Protein AF-0000000085957814 (afdb_homodimer)

Nearest PDB structures (foldseek):
  2zqm-assembly1_A  TM=3.072E-01  e=6.461E+00  Thermococcus sp. JCM 11816
  2zqm-assembly1_A  TM=3.101E-01  e=6.461E+00  Thermococcus sp. JCM 11816

Solvent-accessible surface area (backbone atoms only — not comparable to full-atom values): 9048 Å² total; per-residue (Å²): 122,69,66,57,55,48,51,54,43,47,50,49,49,49,48,49,50,51,52,51,49,48,33,52,51,54,37,60,37,66,36,70,72,76,96,46,60,40,33,44,43,53,50,53,49,46,52,35,52,75,70,69,48,58,72,74,64,62,72,67,59,55,56,52,61,50,52,52,50,42,39,54,51,52,50,53,53,56,70,73,102,120,69,66,57,55,48,52,53,43,48,50,50,49,49,49,48,50,50,53,52,49,50,34,51,50,54,38,59,37,64,36,71,71,77,96,45,60,39,33,45,45,55,51,54,50,46,52,36,51,74,71,69,47,58,71,74,64,61,72,68,58,56,56,52,61,49,51,53,50,41,38,55,51,53,50,53,53,57,71,74,102

Sequence (162 aa):
MELFLLDVGSAYVRKLHYVGRKIRNIANIRIWFGSKSLKVQELINAVAQNMGIEPSAMCEIDLESLVSGAIKASFNYVELNMELFLLDVGSAYVRKLHYVGRKIRNIANIRIWFGSKSLKVQELINAVAQNMGIEPSAMCEIDLESLVSGAIKASFNYVELN

Organism: Parascaris univalens (NCBI:txid6257)

Secondary structure (DSSP, 8-state):
-HHHHHHHHHHHHHHHHHHHHHHHHHHHPEEE-SS-EEEHHHHHHHHHHHTT--HHHHTT--HHHHHHHHHHHHHHHHHH-/-HHHHHHHHHHHHHHHHHHHHHHHHHHHPEEE-SS-EEEHHHHHHHHHHHTT--HHHHTT--HHHHHHHHHHHHHHHHHH-

Radius of gyration: 20.56 Å; Cα contacts (8 Å, |Δi|>4): 124; chains: 2; bounding box: 31×67×66 Å

Structure (mmCIF, N/CA/C/O backbone):
data_AF-0000000085957814-model_v1
#
loop_
_entity.id
_entity.type
_entity.pdbx_description
1 polymer 'Uncharacterized protein'
#
loop_
_atom_site.group_PDB
_atom_site.id
_atom_site.type_symbol
_atom_site.label_atom_id
_atom_site.label_alt_id
_atom_site.label_comp_id
_atom_site.label_asym_id
_atom_site.label_entity_id
_atom_site.label_seq_id
_atom_site.pdbx_PDB_ins_code
_atom_site.Cartn_x
_atom_site.Cartn_y
_atom_site.Cartn_z
_atom_site.occupancy
_atom_site.B_iso_or_equiv
_atom_site.auth_seq_id
_atom_site.auth_comp_id
_atom_site.auth_asym_id
_atom_site.auth_atom_id
_atom_site.pdbx_PDB_model_num
ATOM 1 N N . MET A 1 1 ? -2.312 33.562 33.875 1 48 1 MET A N 1
ATOM 2 C CA . MET A 1 1 ? -2.938 32.312 33.469 1 48 1 MET A CA 1
ATOM 3 C C . MET A 1 1 ? -2.785 32.094 31.969 1 48 1 MET A C 1
ATOM 5 O O . MET A 1 1 ? -2.977 31 31.453 1 48 1 MET A O 1
ATOM 9 N N . GLU A 1 2 ? -2.631 33.188 31.219 1 56.12 2 GLU A N 1
ATOM 10 C CA . GLU A 1 2 ? -2.621 33.219 29.766 1 56.12 2 GLU A CA 1
ATOM 11 C C . GLU A 1 2 ? -1.383 32.531 29.203 1 56.12 2 GLU A C 1
ATOM 13 O O . GLU A 1 2 ? -1.442 31.891 28.141 1 56.12 2 GLU A O 1
ATOM 18 N N . LEU A 1 3 ? -0.342 32.5 29.906 1 54.06 3 LEU A N 1
ATOM 19 C CA . LEU A 1 3 ? 0.923 32.125 29.281 1 54.06 3 LEU A CA 1
ATOM 20 C C . LEU A 1 3 ? 1.092 30.609 29.312 1 54.06 3 LEU A C 1
ATOM 22 O O . LEU A 1 3 ? 1.892 30.062 28.547 1 54.06 3 LEU A O 1
ATOM 26 N N . PHE A 1 4 ? 0.376 30 30.203 1 56.31 4 PHE A N 1
ATOM 27 C CA . PHE A 1 4 ? 0.477 28.547 30.219 1 56.31 4 PHE A CA 1
ATOM 28 C C . PHE A 1 4 ? -0.277 27.922 29.047 1 56.31 4 PHE A C 1
ATOM 30 O O . PHE A 1 4 ? 0.131 26.891 28.516 1 56.31 4 PHE A O 1
ATOM 37 N N . LEU A 1 5 ? -1.381 28.625 28.641 1 57.75 5 LEU A N 1
ATOM 38 C CA . LEU A 1 5 ? -2.176 28.141 27.531 1 57.75 5 LEU A CA 1
ATOM 39 C C . LEU A 1 5 ? -1.377 28.188 26.219 1 57.75 5 LEU A C 1
ATOM 41 O O . LEU A 1 5 ? -1.509 27.312 25.375 1 57.75 5 LEU A O 1
ATOM 45 N N . LEU A 1 6 ? -0.348 29.188 26.219 1 56.97 6 LEU A N 1
ATOM 46 C CA . LEU A 1 6 ? 0.443 29.312 25 1 56.97 6 LEU A CA 1
ATOM 47 C C . LEU A 1 6 ? 1.506 28.219 24.922 1 56.97 6 LEU A C 1
ATOM 49 O O . LEU A 1 6 ? 1.738 27.656 23.859 1 56.97 6 LEU A O 1
ATOM 53 N N . ASP A 1 7 ? 2.09 27.922 26.109 1 62.56 7 ASP A N 1
ATOM 54 C CA . ASP A 1 7 ? 3.15 26.922 26.109 1 62.56 7 ASP A CA 1
ATOM 55 C C . ASP A 1 7 ? 2.596 25.531 25.828 1 62.56 7 ASP A C 1
ATOM 57 O O . ASP A 1 7 ? 3.186 24.781 25.047 1 62.56 7 ASP A O 1
ATOM 61 N N . VAL A 1 8 ? 1.352 25.328 26.594 1 65.75 8 VAL A N 1
ATOM 62 C CA . VAL A 1 8 ? 0.698 24.047 26.328 1 65.75 8 VAL A CA 1
ATOM 63 C C . VAL A 1 8 ? 0.186 24.016 24.891 1 65.75 8 VAL A C 1
ATOM 65 O O . VAL A 1 8 ? 0.305 22.984 24.203 1 65.75 8 VAL A O 1
ATOM 68 N N . GLY A 1 9 ? -0.238 25.219 24.5 1 69.31 9 GLY A N 1
ATOM 69 C CA . GLY A 1 9 ? -0.657 25.359 23.109 1 69.31 9 GLY A CA 1
ATOM 70 C C . GLY A 1 9 ? 0.478 25.172 22.125 1 69.31 9 GLY A C 1
ATOM 71 O O . GLY A 1 9 ? 0.322 24.469 21.109 1 69.31 9 GLY A O 1
ATOM 72 N N . SER A 1 10 ? 1.671 25.781 22.531 1 77.12 10 SER A N 1
ATOM 73 C CA . SER A 1 10 ? 2.82 25.719 21.641 1 77.12 10 SER A CA 1
ATOM 74 C C . SER A 1 10 ? 3.367 24.297 21.547 1 77.12 10 SER A C 1
ATOM 76 O O . SER A 1 10 ? 3.748 23.844 20.469 1 77.12 10 SER A O 1
ATOM 78 N N . ALA A 1 11 ? 3.314 23.562 22.766 1 70.31 11 ALA A N 1
ATOM 79 C CA . ALA A 1 11 ? 3.775 22.188 22.781 1 70.31 11 ALA A CA 1
ATOM 80 C C . ALA A 1 11 ? 2.848 21.281 21.969 1 70.31 11 ALA A C 1
ATOM 82 O O . ALA A 1 11 ? 3.307 20.391 21.266 1 70.31 11 ALA A O 1
ATOM 83 N N . TYR A 1 12 ? 1.574 21.609 22.219 1 72.25 12 TYR A N 1
ATOM 84 C CA . TYR A 1 12 ? 0.583 20.844 21.453 1 72.25 12 TYR A CA 1
ATOM 85 C C . TYR A 1 12 ? 0.722 21.109 19.969 1 72.25 12 TYR A C 1
ATOM 87 O O . TYR A 1 12 ? 0.688 20.172 19.156 1 72.25 12 TYR A O 1
ATOM 95 N N . VAL A 1 13 ? 0.916 22.422 19.562 1 74.31 13 VAL A N 1
ATOM 96 C CA . VAL A 1 13 ? 1.062 22.797 18.156 1 74.31 13 VAL A CA 1
ATOM 97 C C . VAL A 1 13 ? 2.334 22.172 17.594 1 74.31 13 VAL A C 1
ATOM 99 O O . VAL A 1 13 ? 2.326 21.641 16.469 1 74.31 13 VAL A O 1
ATOM 102 N N . ARG A 1 14 ? 3.314 22.203 18.406 1 75 14 ARG A N 1
ATOM 103 C CA . ARG A 1 14 ? 4.57 21.609 17.969 1 75 14 ARG A CA 1
ATOM 104 C C . ARG A 1 14 ? 4.41 20.109 17.75 1 75 14 ARG A C 1
ATOM 106 O O . ARG A 1 14 ? 4.922 19.562 16.766 1 75 14 ARG A O 1
ATOM 113 N N . LYS A 1 15 ? 3.697 19.547 18.656 1 76.12 15 LYS A N 1
ATOM 114 C CA . LYS A 1 15 ? 3.459 18.109 18.547 1 76.12 15 LYS A CA 1
ATOM 115 C C . LYS A 1 15 ? 2.646 17.781 17.297 1 76.12 15 LYS A C 1
ATOM 117 O O . LYS A 1 15 ? 2.959 16.844 16.578 1 76.12 15 LYS A O 1
ATOM 122 N N . LEU A 1 16 ? 1.729 18.609 17.062 1 73.81 16 LEU A N 1
ATOM 123 C CA . LEU A 1 16 ? 0.89 18.438 15.883 1 73.81 16 LEU A CA 1
ATOM 124 C C . LEU A 1 16 ? 1.706 18.594 14.602 1 73.81 16 LEU A C 1
ATOM 126 O O . LEU A 1 16 ? 1.546 17.812 13.656 1 73.81 16 LEU A O 1
ATOM 130 N N . HIS A 1 17 ? 2.504 19.484 14.586 1 76.12 17 HIS A N 1
ATOM 131 C CA . HIS A 1 17 ? 3.369 19.703 13.43 1 76.12 17 HIS A CA 1
ATOM 132 C C . HIS A 1 17 ? 4.312 18.531 13.211 1 76.12 17 HIS A C 1
ATOM 134 O O . HIS A 1 17 ? 4.551 18.125 12.078 1 76.12 17 HIS A O 1
ATOM 140 N N . TYR A 1 18 ? 4.82 17.984 14.242 1 75.12 18 TYR A N 1
ATOM 141 C CA . TYR A 1 18 ? 5.73 16.844 14.164 1 75.12 18 TYR A CA 1
ATOM 142 C C . TYR A 1 18 ? 5.027 15.617 13.594 1 75.12 18 TYR A C 1
ATOM 144 O O . TYR A 1 18 ? 5.559 14.945 12.711 1 75.12 18 TYR A O 1
ATOM 152 N N . VAL A 1 19 ? 3.902 15.422 14.125 1 70.06 19 VAL A N 1
ATOM 153 C CA . VAL A 1 19 ? 3.1 14.32 13.617 1 70.06 19 VAL A CA 1
ATOM 154 C C . VAL A 1 19 ? 2.826 14.523 12.125 1 70.06 19 VAL A C 1
ATOM 156 O O . VAL A 1 19 ? 3.016 13.609 11.32 1 70.06 19 VAL A O 1
ATOM 159 N N . GLY A 1 20 ? 2.381 15.75 11.75 1 75.31 20 GLY A N 1
ATOM 160 C CA . GLY A 1 20 ? 2.115 16.062 10.359 1 75.31 20 GLY A CA 1
ATOM 161 C C . GLY A 1 20 ? 3.312 15.844 9.461 1 75.31 20 GLY A C 1
ATOM 162 O O . GLY A 1 20 ? 3.178 15.305 8.359 1 75.31 20 GLY A O 1
ATOM 163 N N . ARG A 1 21 ? 4.398 16.188 9.891 1 76.25 21 ARG A N 1
ATOM 164 C CA . ARG A 1 21 ? 5.625 16.062 9.109 1 76.25 21 ARG A CA 1
ATOM 165 C C . ARG A 1 21 ? 5.992 14.602 8.906 1 76.25 21 ARG A C 1
ATOM 167 O O . ARG A 1 21 ? 6.379 14.195 7.805 1 76.25 21 ARG A O 1
ATOM 174 N N . LYS A 1 22 ? 5.867 13.82 9.945 1 79.06 22 LYS A N 1
ATOM 175 C CA . LYS A 1 22 ? 6.195 12.398 9.852 1 79.06 22 LYS A CA 1
ATOM 176 C C . LYS A 1 22 ? 5.277 11.68 8.867 1 79.06 22 LYS A C 1
ATOM 178 O O . LYS A 1 22 ? 5.734 10.867 8.062 1 79.06 22 LYS A O 1
ATOM 183 N N . ILE A 1 23 ? 4.035 12.07 8.898 1 81.56 23 ILE A N 1
ATOM 184 C CA . ILE A 1 23 ? 3.051 11.5 7.988 1 81.56 23 ILE A CA 1
ATOM 185 C C . ILE A 1 23 ? 3.406 11.867 6.551 1 81.56 23 ILE A C 1
ATOM 187 O O . ILE A 1 23 ? 3.402 11 5.668 1 81.56 23 ILE A O 1
ATOM 191 N N . ARG A 1 24 ? 3.684 13.094 6.355 1 84.69 24 ARG A N 1
ATOM 192 C CA . ARG A 1 24 ? 4.055 13.539 5.016 1 84.69 24 ARG A CA 1
ATOM 193 C C . ARG A 1 24 ? 5.332 12.844 4.543 1 84.69 24 ARG A C 1
ATOM 195 O O . ARG A 1 24 ? 5.457 12.508 3.363 1 84.69 24 ARG A O 1
ATOM 202 N N . ASN A 1 25 ? 6.203 12.695 5.492 1 89.75 25 ASN A N 1
ATOM 203 C CA . ASN A 1 25 ? 7.449 12.023 5.148 1 89.75 25 ASN A CA 1
ATOM 204 C C . ASN A 1 25 ? 7.207 10.594 4.68 1 89.75 25 ASN A C 1
ATOM 206 O O . ASN A 1 25 ? 7.762 10.164 3.666 1 89.75 25 ASN A O 1
ATOM 210 N N . ILE A 1 26 ? 6.348 9.875 5.383 1 94.12 26 ILE A N 1
ATOM 211 C CA . ILE A 1 26 ? 6.051 8.5 5.008 1 94.12 26 ILE A CA 1
ATOM 212 C C . ILE A 1 26 ? 5.309 8.477 3.674 1 94.12 26 ILE A C 1
ATOM 214 O O . ILE A 1 26 ? 5.609 7.66 2.801 1 94.12 26 ILE A O 1
ATOM 218 N N . ALA A 1 27 ? 4.355 9.383 3.504 1 94.25 27 ALA A N 1
ATOM 219 C CA . ALA A 1 27 ? 3.553 9.469 2.285 1 94.25 27 ALA A CA 1
ATOM 220 C C . ALA A 1 27 ? 4.438 9.68 1.06 1 94.25 27 ALA A C 1
ATOM 222 O O . ALA A 1 27 ? 4.141 9.164 -0.022 1 94.25 27 ALA A O 1
ATOM 223 N N . ASN A 1 28 ? 5.602 10.289 1.281 1 95.25 28 ASN A N 1
ATOM 224 C CA . ASN A 1 28 ? 6.438 10.719 0.164 1 95.25 28 ASN A CA 1
ATOM 225 C C . ASN A 1 28 ? 7.59 9.742 -0.073 1 95.25 28 ASN A C 1
ATOM 227 O O . ASN A 1 28 ? 8.352 9.898 -1.031 1 95.25 28 ASN A O 1
ATOM 231 N N . ILE A 1 29 ? 7.727 8.828 0.779 1 96.19 29 ILE A N 1
ATOM 232 C CA . ILE A 1 29 ? 8.734 7.797 0.559 1 96.19 29 ILE A CA 1
ATOM 233 C C . ILE A 1 29 ? 8.453 7.074 -0.758 1 96.19 29 ILE A C 1
ATOM 235 O O . ILE A 1 29 ? 7.309 6.738 -1.056 1 96.19 29 ILE A O 1
ATOM 239 N N . ARG A 1 30 ? 9.562 6.875 -1.563 1 95.81 30 ARG A N 1
ATOM 240 C CA . ARG A 1 30 ? 9.422 6.223 -2.861 1 95.81 30 ARG A CA 1
ATOM 241 C C . ARG A 1 30 ? 9.719 4.73 -2.764 1 95.81 30 ARG A C 1
ATOM 243 O O . ARG A 1 30 ? 10.648 4.32 -2.068 1 95.81 30 ARG A O 1
ATOM 250 N N . ILE A 1 31 ? 8.875 4.016 -3.365 1 96.88 31 ILE A N 1
ATOM 251 C CA . ILE A 1 31 ? 9.07 2.59 -3.605 1 96.88 31 ILE A CA 1
ATOM 252 C C . ILE A 1 31 ? 9.68 2.379 -4.988 1 96.88 31 ILE A C 1
ATOM 254 O O . ILE A 1 31 ? 9.125 2.83 -5.996 1 96.88 31 ILE A O 1
ATOM 258 N N . TRP A 1 32 ? 10.844 1.667 -4.957 1 94.62 32 TRP A N 1
ATOM 259 C CA . TRP A 1 32 ? 11.555 1.477 -6.219 1 94.62 32 TRP A CA 1
ATOM 260 C C . TRP A 1 32 ? 11.25 0.101 -6.809 1 94.62 32 TRP A C 1
ATOM 262 O O . TRP A 1 32 ? 11.461 -0.92 -6.148 1 94.62 32 TRP A O 1
ATOM 272 N N . PHE A 1 33 ? 10.633 0.151 -8.062 1 92.69 33 PHE A N 1
ATOM 273 C CA . PHE A 1 33 ? 10.344 -1.055 -8.836 1 92.69 33 PHE A CA 1
ATOM 274 C C . PHE A 1 33 ? 11.281 -1.178 -10.023 1 92.69 33 PHE A C 1
ATOM 276 O O . PHE A 1 33 ? 10.836 -1.413 -11.148 1 92.69 33 PHE A O 1
ATOM 283 N N . GLY A 1 34 ? 12.555 -0.969 -9.758 1 89.38 34 GLY A N 1
ATOM 284 C CA . GLY A 1 34 ? 13.523 -0.901 -10.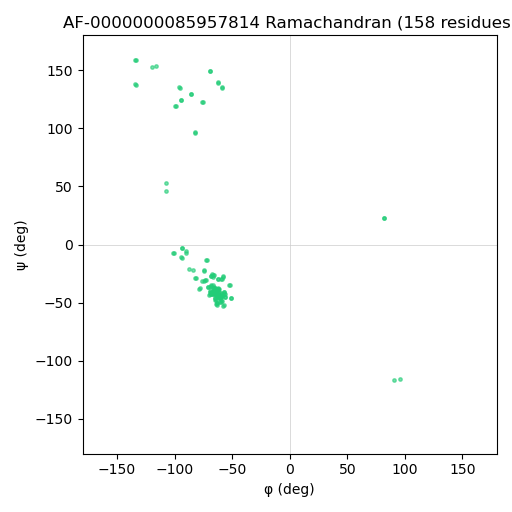844 1 89.38 34 GLY A CA 1
ATOM 285 C C . GLY A 1 34 ? 13.812 0.517 -11.297 1 89.38 34 GLY A C 1
ATOM 286 O O . GLY A 1 34 ? 14.258 1.35 -10.508 1 89.38 34 GLY A O 1
ATOM 287 N N . SER A 1 35 ? 13.453 0.848 -12.594 1 90.62 35 SER A N 1
ATOM 288 C CA . SER A 1 35 ? 13.781 2.166 -13.133 1 90.62 35 SER A CA 1
ATOM 289 C C . SER A 1 35 ? 12.648 3.16 -12.867 1 90.62 35 SER A C 1
ATOM 291 O O . SER A 1 35 ? 12.781 4.348 -13.18 1 90.62 35 SER A O 1
ATOM 293 N N . LYS A 1 36 ? 11.594 2.637 -12.336 1 94.62 36 LYS A N 1
ATOM 294 C CA . LYS A 1 36 ? 10.445 3.475 -12.008 1 94.62 36 LYS A CA 1
ATOM 295 C C . LYS A 1 36 ? 10.133 3.426 -10.516 1 94.62 36 LYS A C 1
ATOM 297 O O . LYS A 1 36 ? 10.547 2.492 -9.82 1 94.62 36 LYS A O 1
ATOM 302 N N . SER A 1 37 ? 9.523 4.543 -10.078 1 95.19 37 SER A N 1
ATOM 303 C CA . SER A 1 37 ? 9.18 4.586 -8.664 1 95.19 37 SER A CA 1
ATOM 304 C C . SER A 1 37 ? 7.75 5.074 -8.461 1 95.19 37 SER A C 1
ATOM 306 O O . SER A 1 37 ? 7.152 5.664 -9.359 1 95.19 37 SER A O 1
ATOM 308 N N . LEU A 1 38 ? 7.164 4.781 -7.352 1 96.62 38 LEU A N 1
ATOM 309 C CA . LEU A 1 38 ? 5.859 5.227 -6.879 1 96.62 38 LEU A CA 1
ATOM 310 C C . LEU A 1 38 ? 5.934 5.68 -5.426 1 96.62 38 LEU A C 1
ATOM 312 O O . LEU A 1 38 ? 6.586 5.035 -4.602 1 96.62 38 LEU A O 1
ATOM 316 N N . LYS A 1 39 ? 5.301 6.75 -5.09 1 97 39 LYS A N 1
ATOM 317 C CA . LYS A 1 39 ? 5.215 7.137 -3.686 1 97 39 LYS A CA 1
ATOM 318 C C . LYS A 1 39 ? 4.328 6.172 -2.904 1 97 39 LYS A C 1
ATOM 320 O O . LYS A 1 39 ? 3.359 5.633 -3.445 1 97 39 LYS A O 1
ATOM 325 N N . VAL A 1 40 ? 4.613 5.98 -1.601 1 97.06 40 VAL A N 1
ATOM 326 C CA . VAL A 1 40 ? 3.783 5.188 -0.7 1 97.06 40 VAL A CA 1
ATOM 327 C C . VAL A 1 40 ? 2.33 5.652 -0.79 1 97.06 40 VAL A C 1
ATOM 329 O O . VAL A 1 40 ? 1.419 4.836 -0.938 1 97.06 40 VAL A O 1
ATOM 332 N N . GLN A 1 41 ? 2.125 6.965 -0.751 1 95.12 41 GLN A N 1
ATOM 333 C CA . GLN A 1 41 ? 0.775 7.516 -0.826 1 95.12 41 GLN A CA 1
ATOM 334 C C . GLN A 1 41 ? 0.085 7.105 -2.123 1 95.12 41 GLN A C 1
ATOM 336 O O . GLN A 1 41 ? -1.102 6.773 -2.123 1 95.12 41 GLN A O 1
ATOM 341 N N . GLU A 1 42 ? 0.771 7.191 -3.238 1 95.31 42 GLU A N 1
ATOM 342 C CA . GLU A 1 42 ? 0.2 6.82 -4.527 1 95.31 42 GLU A CA 1
ATOM 343 C C . GLU A 1 42 ? -0.181 5.344 -4.559 1 95.31 42 GLU A C 1
ATOM 345 O O . GLU A 1 42 ? -1.208 4.973 -5.133 1 95.31 42 GLU A O 1
ATOM 350 N N . LEU A 1 43 ? 0.629 4.5 -3.965 1 96.56 43 LEU A N 1
ATOM 351 C CA . LEU A 1 43 ? 0.305 3.082 -3.871 1 96.56 43 LEU A CA 1
ATOM 352 C C . LEU A 1 43 ? -0.951 2.865 -3.033 1 96.56 43 LEU A C 1
ATOM 354 O O . LEU A 1 43 ? -1.86 2.143 -3.447 1 96.56 43 LEU A O 1
ATOM 358 N N . ILE A 1 44 ? -0.958 3.428 -1.876 1 96.19 44 ILE A N 1
ATOM 359 C CA . ILE A 1 44 ? -2.088 3.262 -0.97 1 96.19 44 ILE A CA 1
ATOM 360 C C . ILE A 1 44 ? -3.371 3.725 -1.655 1 96.19 44 ILE A C 1
ATOM 362 O O . ILE A 1 44 ? -4.398 3.047 -1.584 1 96.19 44 ILE A O 1
ATOM 366 N N . ASN A 1 45 ? -3.287 4.836 -2.336 1 95.19 45 ASN A N 1
ATOM 367 C CA . ASN A 1 45 ? -4.453 5.344 -3.055 1 95.19 45 ASN A CA 1
ATOM 368 C C . ASN A 1 45 ? -4.906 4.375 -4.145 1 95.19 45 ASN A C 1
ATOM 370 O O . ASN A 1 45 ? -6.105 4.164 -4.332 1 95.19 45 ASN A O 1
ATOM 374 N N . ALA A 1 46 ? -3.986 3.871 -4.871 1 95.06 46 ALA A N 1
ATOM 375 C CA . ALA A 1 46 ? -4.316 2.916 -5.926 1 95.06 46 ALA A CA 1
ATOM 376 C C . ALA A 1 46 ? -5.008 1.683 -5.355 1 95.06 46 ALA A C 1
ATOM 378 O O . ALA A 1 46 ? -5.965 1.17 -5.945 1 95.06 46 ALA A O 1
ATOM 379 N N . VAL A 1 47 ? -4.566 1.154 -4.219 1 94.19 47 VAL A N 1
ATOM 380 C CA . VAL A 1 47 ? -5.172 -0.003 -3.568 1 94.19 47 VAL A CA 1
ATOM 381 C C . VAL A 1 47 ? -6.602 0.329 -3.146 1 94.19 47 VAL A C 1
ATOM 383 O O . VAL A 1 47 ? -7.531 -0.435 -3.418 1 94.19 47 VAL A O 1
ATOM 386 N N . ALA A 1 48 ? -6.75 1.446 -2.459 1 93.38 48 ALA A N 1
ATOM 387 C CA . ALA A 1 48 ? -8.062 1.874 -1.99 1 93.38 48 ALA A CA 1
ATOM 388 C C . ALA A 1 48 ? -9.047 1.992 -3.15 1 93.38 48 ALA A C 1
ATOM 390 O O . ALA A 1 48 ? -10.18 1.506 -3.066 1 93.38 48 ALA A O 1
ATOM 391 N N . GLN A 1 49 ? -8.586 2.621 -4.258 1 93.69 49 GLN A N 1
ATOM 392 C CA . GLN A 1 49 ? -9.43 2.771 -5.441 1 93.69 49 GLN A CA 1
ATOM 393 C C . GLN A 1 49 ? -9.82 1.413 -6.016 1 93.69 49 GLN A C 1
ATOM 395 O O . GLN A 1 49 ? -10.969 1.201 -6.395 1 93.69 49 GLN A O 1
ATOM 400 N N . ASN A 1 50 ? -8.828 0.587 -6.047 1 93.5 50 ASN A N 1
ATOM 401 C CA . ASN A 1 50 ? -9.078 -0.757 -6.555 1 93.5 50 ASN A CA 1
ATOM 402 C C . ASN A 1 50 ? -10.141 -1.477 -5.727 1 93.5 50 ASN A C 1
ATOM 404 O O . ASN A 1 50 ? -10.867 -2.326 -6.246 1 93.5 50 ASN A O 1
ATOM 408 N N . MET A 1 51 ? -10.219 -1.125 -4.457 1 91.94 51 MET A N 1
ATOM 409 C CA . MET A 1 51 ? -11.164 -1.766 -3.537 1 91.94 51 MET A CA 1
ATOM 410 C C . MET A 1 51 ? -12.469 -0.986 -3.465 1 91.94 51 MET A C 1
ATOM 412 O O . MET A 1 51 ? -13.359 -1.334 -2.689 1 91.94 51 MET A O 1
ATOM 416 N N . GLY A 1 52 ? -12.625 0.141 -4.129 1 91.31 52 GLY A N 1
ATOM 417 C CA . GLY A 1 52 ? -13.836 0.937 -4.16 1 91.31 52 GLY A CA 1
ATOM 418 C C . GLY A 1 52 ? -13.992 1.839 -2.951 1 91.31 52 GLY A C 1
ATOM 419 O O . GLY A 1 52 ? -15.109 2.227 -2.596 1 91.31 52 GLY A O 1
ATOM 420 N N . ILE A 1 53 ? -12.875 2.15 -2.305 1 90.12 53 ILE A N 1
ATOM 421 C CA . ILE A 1 53 ? -12.914 2.998 -1.117 1 90.12 53 ILE A CA 1
ATOM 422 C C . ILE A 1 53 ? -12.883 4.469 -1.532 1 90.12 53 ILE A C 1
ATOM 424 O O . ILE A 1 53 ? -12.078 4.863 -2.381 1 90.12 53 ILE A O 1
ATOM 428 N N . GLU A 1 54 ? -13.852 5.203 -0.96 1 91.12 54 GLU A N 1
ATOM 429 C CA . GLU A 1 54 ? -13.938 6.625 -1.272 1 91.12 54 GLU A CA 1
ATOM 430 C C . GLU A 1 54 ? -12.68 7.367 -0.835 1 91.12 54 GLU A C 1
ATOM 432 O O . GLU A 1 54 ? -12.133 7.102 0.239 1 91.12 54 GLU A O 1
ATOM 437 N N . PRO A 1 55 ? -12.164 8.328 -1.646 1 86.62 55 PRO A N 1
ATOM 438 C CA . PRO A 1 55 ? -10.953 9.086 -1.333 1 86.62 55 PRO A CA 1
ATOM 439 C C . PRO A 1 55 ? -10.992 9.711 0.06 1 86.62 55 PRO A C 1
ATOM 441 O O . PRO A 1 55 ? -9.953 9.828 0.72 1 86.62 55 PRO A O 1
ATOM 444 N N . SER A 1 56 ? -12.172 10.117 0.458 1 86.94 56 SER A N 1
ATOM 445 C CA . SER A 1 56 ? -12.297 10.758 1.763 1 86.94 56 SER A CA 1
ATOM 446 C C . SER A 1 56 ? -11.906 9.812 2.887 1 86.94 56 SER A C 1
ATOM 448 O O . SER A 1 56 ? -11.414 10.242 3.93 1 86.94 56 SER A O 1
ATOM 450 N N . ALA A 1 57 ? -12.086 8.516 2.711 1 85.12 57 ALA A N 1
ATOM 451 C CA . ALA A 1 57 ? -11.719 7.52 3.709 1 85.12 57 ALA A CA 1
ATOM 452 C C . ALA A 1 57 ? -10.203 7.449 3.889 1 85.12 57 ALA A C 1
ATOM 454 O O . ALA A 1 57 ? -9.711 7.094 4.965 1 85.12 57 ALA A O 1
ATOM 455 N N . MET A 1 58 ? -9.383 7.828 2.879 1 85.75 58 MET A N 1
ATOM 456 C CA . MET A 1 58 ? -7.926 7.777 2.912 1 85.75 58 MET A CA 1
ATOM 457 C C . MET A 1 58 ? -7.359 8.891 3.779 1 85.75 58 MET A C 1
ATOM 459 O O . MET A 1 58 ? -6.262 8.766 4.324 1 85.75 58 MET A O 1
ATOM 463 N N . CYS A 1 59 ? -8.164 9.977 3.959 1 83.19 59 CYS A N 1
ATOM 464 C CA . CYS A 1 59 ? -7.734 11.117 4.762 1 83.19 59 CYS A CA 1
ATOM 465 C C . CYS A 1 59 ? -7.719 10.758 6.246 1 83.19 59 CYS A C 1
ATOM 467 O O . CYS A 1 59 ? -7.07 11.438 7.043 1 83.19 59 CYS A O 1
ATOM 469 N N . GLU A 1 60 ? -8.328 9.672 6.535 1 83.44 60 GLU A N 1
ATOM 470 C CA . GLU A 1 60 ? -8.453 9.297 7.938 1 83.44 60 GLU A CA 1
ATOM 471 C C . GLU A 1 60 ? -7.328 8.359 8.359 1 83.44 60 GLU A C 1
ATOM 473 O O . GLU A 1 60 ? -7.137 8.109 9.555 1 83.44 60 GLU A O 1
ATOM 478 N N . ILE A 1 61 ? -6.617 7.895 7.441 1 86.38 61 ILE A N 1
ATOM 479 C CA . ILE A 1 61 ? -5.582 6.918 7.766 1 86.38 61 ILE A CA 1
ATOM 480 C C . ILE A 1 61 ? -4.391 7.625 8.406 1 86.38 61 ILE A C 1
ATOM 482 O O . ILE A 1 61 ? -3.873 8.602 7.863 1 86.38 61 ILE A O 1
ATOM 486 N N . ASP A 1 62 ? -4.027 7.215 9.609 1 90 62 ASP A N 1
ATOM 487 C CA . ASP A 1 62 ? -2.771 7.605 10.242 1 90 62 ASP A CA 1
ATOM 488 C C . ASP A 1 62 ? -1.614 6.738 9.758 1 90 62 ASP A C 1
ATOM 490 O O . ASP A 1 62 ? -1.346 5.676 10.32 1 90 62 ASP A O 1
ATOM 494 N N . LEU A 1 63 ? -0.898 7.273 8.75 1 93.25 63 LEU A N 1
ATOM 495 C CA . LEU A 1 63 ? 0.127 6.488 8.078 1 93.25 63 LEU A CA 1
ATOM 496 C C . LEU A 1 63 ? 1.27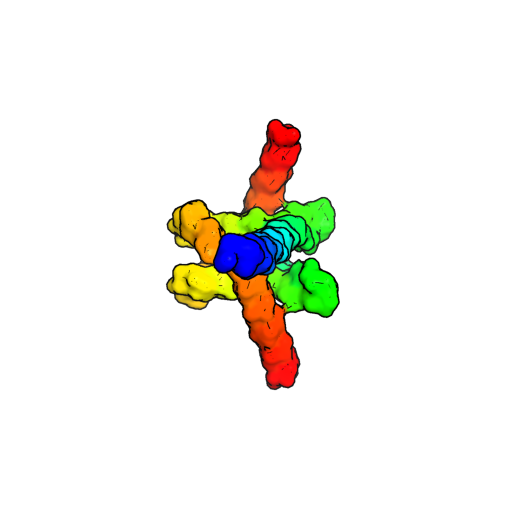8 6.168 9.023 1 93.25 63 LEU A C 1
ATOM 498 O O . LEU A 1 63 ? 1.879 5.094 8.938 1 93.25 63 LEU A O 1
ATOM 502 N N . GLU A 1 64 ? 1.635 7.129 9.844 1 93.12 64 GLU A N 1
ATOM 503 C CA . GLU A 1 64 ? 2.719 6.891 10.789 1 93.12 64 GLU A CA 1
ATOM 504 C C . GLU A 1 64 ? 2.41 5.691 11.688 1 93.12 64 GLU A C 1
ATOM 506 O O . GLU A 1 64 ? 3.238 4.789 11.836 1 93.12 64 GLU A O 1
ATOM 511 N N . SER A 1 65 ? 1.245 5.73 12.305 1 93.44 65 SER A N 1
ATOM 512 C CA . SER A 1 65 ? 0.833 4.637 13.18 1 93.44 65 SER A CA 1
ATOM 513 C C . SER A 1 65 ? 0.7 3.33 12.414 1 93.44 65 SER A C 1
ATOM 515 O O . SER A 1 65 ? 1.101 2.271 12.898 1 93.44 65 SER A O 1
ATOM 517 N N . LEU A 1 66 ? 0.107 3.404 11.281 1 95.75 66 LEU A N 1
ATOM 518 C CA . LEU A 1 66 ? -0.113 2.217 10.461 1 95.75 66 LEU A CA 1
ATOM 519 C C . LEU A 1 66 ? 1.212 1.558 10.094 1 95.75 66 LEU A C 1
ATOM 521 O O . LEU A 1 66 ? 1.393 0.356 10.312 1 95.75 66 LEU A O 1
ATOM 525 N N . VAL A 1 67 ? 2.205 2.361 9.57 1 96.25 67 VAL A N 1
ATOM 526 C CA . VAL A 1 67 ? 3.494 1.854 9.109 1 96.25 67 VAL A CA 1
ATOM 527 C C . VAL A 1 67 ? 4.301 1.343 10.297 1 96.25 67 VAL A C 1
ATOM 529 O O . VAL A 1 67 ? 4.883 0.257 10.242 1 96.25 67 VAL A O 1
ATOM 532 N N . SER A 1 68 ? 4.246 2.088 11.383 1 94.69 68 SER A N 1
ATOM 533 C CA . SER A 1 68 ? 4.949 1.647 12.578 1 94.69 68 SER A CA 1
ATOM 534 C C . SER A 1 68 ? 4.406 0.313 13.078 1 94.69 68 SER A C 1
ATOM 536 O O . SER A 1 68 ? 5.176 -0.566 13.477 1 94.69 68 SER A O 1
ATOM 538 N N . GLY A 1 69 ? 3.117 0.184 13.125 1 95.88 69 GLY A N 1
ATOM 539 C CA . GLY A 1 69 ? 2.498 -1.073 13.516 1 95.88 69 GLY A CA 1
ATOM 540 C C . GLY A 1 69 ? 2.861 -2.227 12.594 1 95.88 69 GLY A C 1
ATOM 541 O O . GLY A 1 69 ? 3.145 -3.332 13.062 1 95.88 69 GLY A O 1
ATOM 542 N N . ALA A 1 70 ? 2.85 -1.989 11.352 1 96.5 70 ALA A N 1
ATOM 543 C CA . ALA A 1 70 ? 3.168 -3.018 10.359 1 96.5 70 ALA A CA 1
ATOM 544 C C . ALA A 1 70 ? 4.625 -3.461 10.484 1 96.5 70 ALA A C 1
ATOM 546 O O . ALA A 1 70 ? 4.926 -4.652 10.375 1 96.5 70 ALA A O 1
ATOM 547 N N . ILE A 1 71 ? 5.523 -2.561 10.664 1 95.88 71 ILE A N 1
ATOM 548 C CA . ILE A 1 71 ? 6.934 -2.883 10.859 1 95.88 71 ILE A CA 1
ATOM 549 C C . ILE A 1 71 ? 7.098 -3.754 12.102 1 95.88 71 ILE A C 1
ATOM 551 O O . ILE A 1 71 ? 7.809 -4.762 12.07 1 95.88 71 ILE A O 1
ATOM 555 N N . LYS A 1 72 ? 6.445 -3.361 13.164 1 95 72 LYS A N 1
ATOM 556 C CA . LYS A 1 72 ? 6.512 -4.141 14.398 1 95 72 LYS A CA 1
ATOM 557 C C . LYS A 1 72 ? 6 -5.562 14.18 1 95 72 LYS A C 1
ATOM 559 O O . LYS A 1 72 ? 6.602 -6.523 14.656 1 95 72 LYS A O 1
ATOM 564 N N . ALA A 1 73 ? 4.902 -5.652 13.477 1 93.88 73 ALA A N 1
ATOM 565 C CA . ALA A 1 73 ? 4.332 -6.961 13.18 1 93.88 73 ALA A CA 1
ATOM 566 C C . ALA A 1 73 ? 5.285 -7.801 12.328 1 93.88 73 ALA A C 1
ATOM 568 O O . ALA A 1 73 ? 5.387 -9.016 12.516 1 93.88 73 ALA A O 1
ATOM 569 N N . SER A 1 74 ? 5.965 -7.195 11.383 1 90.12 74 SER A N 1
ATOM 570 C CA . SER A 1 74 ? 6.879 -7.906 10.492 1 90.12 74 SER A CA 1
ATOM 571 C C . SER A 1 74 ? 8.078 -8.461 11.258 1 90.12 74 SER A C 1
ATOM 573 O O . SER A 1 74 ? 8.594 -9.531 10.914 1 90.12 74 SER A O 1
ATOM 575 N N . PHE A 1 75 ? 8.523 -7.738 12.203 1 86.62 75 PHE A N 1
ATOM 576 C CA . PHE A 1 75 ? 9.648 -8.188 13.023 1 86.62 75 PHE A CA 1
ATOM 577 C C . PHE A 1 75 ? 9.234 -9.359 13.906 1 86.62 75 PHE A C 1
ATOM 579 O O . PHE A 1 75 ? 10.023 -10.273 14.133 1 86.62 75 PHE A O 1
ATOM 586 N N . ASN A 1 76 ? 8.047 -9.242 14.43 1 81.81 76 ASN A N 1
ATOM 587 C CA . ASN A 1 76 ? 7.555 -10.344 15.25 1 81.81 76 ASN A CA 1
ATOM 588 C C . ASN A 1 76 ? 7.422 -11.633 14.445 1 81.81 76 ASN A C 1
ATOM 590 O O . ASN A 1 76 ? 7.641 -12.727 14.969 1 81.81 76 ASN A O 1
ATOM 594 N N . TYR A 1 77 ? 6.996 -11.445 13.195 1 72.56 77 TYR A N 1
ATOM 595 C CA . TYR A 1 77 ? 6.879 -12.602 12.305 1 72.56 77 TYR A CA 1
ATOM 596 C C . TYR A 1 77 ? 8.25 -13.188 11.992 1 72.56 77 TYR A C 1
ATOM 598 O O . TYR A 1 77 ? 8.398 -14.406 11.875 1 72.56 77 TYR A O 1
ATOM 606 N N . VAL A 1 78 ? 9.273 -12.383 11.828 1 70.69 78 VAL A N 1
ATOM 607 C CA . VAL A 1 78 ? 10.625 -12.836 11.508 1 70.69 78 VAL A CA 1
ATOM 608 C C . VAL A 1 78 ? 11.242 -13.523 12.727 1 70.69 78 VAL A C 1
ATOM 610 O O . VAL A 1 78 ? 11.922 -14.539 12.594 1 70.69 78 VAL A O 1
ATOM 613 N N . GLU A 1 79 ? 10.93 -12.992 13.852 1 66.44 79 GLU A N 1
ATOM 614 C CA . GLU A 1 79 ? 11.5 -13.57 15.062 1 66.44 79 GLU A CA 1
ATOM 615 C C . GLU A 1 79 ? 10.859 -14.914 15.391 1 66.44 79 GLU A C 1
ATOM 617 O O . GLU A 1 79 ? 11.508 -15.805 15.945 1 66.44 79 GLU A O 1
ATOM 622 N N . LEU A 1 80 ? 9.688 -15.047 15.039 1 62.06 80 LEU A N 1
ATOM 623 C CA . LEU A 1 80 ? 8.992 -16.281 15.391 1 62.06 80 LEU A CA 1
ATOM 624 C C . LEU A 1 80 ? 9.336 -17.391 14.398 1 62.06 80 LEU A C 1
ATOM 626 O O . LEU A 1 80 ? 9.164 -18.578 14.703 1 62.06 80 LEU A O 1
ATOM 630 N N . ASN A 1 81 ? 9.664 -16.984 13.117 1 51.44 81 ASN A N 1
ATOM 631 C CA . ASN A 1 81 ? 10 -18.031 12.164 1 51.44 81 ASN A CA 1
ATOM 632 C C . ASN A 1 81 ? 11.492 -18.031 11.828 1 51.44 81 ASN A C 1
ATOM 634 O O . ASN A 1 81 ? 12.008 -18.969 11.242 1 51.44 81 ASN A O 1
ATOM 638 N N . MET B 1 1 ? -3.664 -33.938 -33.031 1 49.09 1 MET B N 1
ATOM 639 C CA . MET B 1 1 ? -4.41 -32.844 -32.406 1 49.09 1 MET B CA 1
ATOM 640 C C . MET B 1 1 ? -3.908 -32.594 -31 1 49.09 1 MET B C 1
ATOM 642 O O . MET B 1 1 ? -4.152 -31.516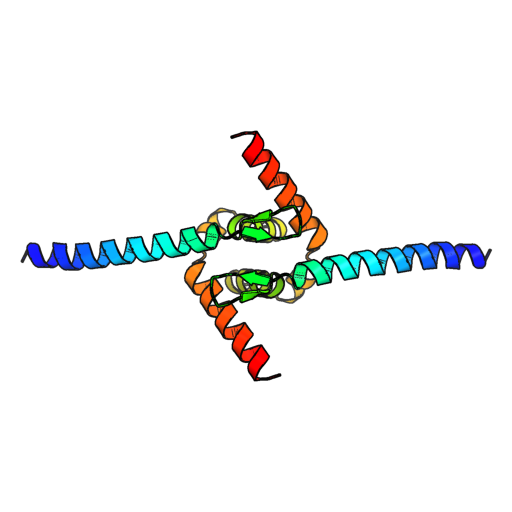 -30.438 1 49.09 1 MET B O 1
ATOM 646 N N . GLU B 1 2 ? -3.342 -33.594 -30.359 1 58.44 2 GLU B N 1
ATOM 647 C CA . GLU B 1 2 ? -2.936 -33.562 -28.953 1 58.44 2 GLU B CA 1
ATOM 648 C C . GLU B 1 2 ? -1.773 -32.625 -28.719 1 58.44 2 GLU B C 1
ATOM 650 O O . GLU B 1 2 ? -1.718 -31.938 -27.688 1 58.44 2 GLU B O 1
ATOM 655 N N . LEU B 1 3 ? -0.961 -32.406 -29.672 1 56.31 3 LEU B N 1
ATOM 656 C CA . LEU B 1 3 ? 0.299 -31.719 -29.406 1 56.31 3 LEU B CA 1
ATOM 657 C C . LEU B 1 3 ? 0.101 -30.219 -29.422 1 56.31 3 LEU B C 1
ATOM 659 O O . LEU B 1 3 ? 0.897 -29.484 -28.828 1 56.31 3 LEU B O 1
ATOM 663 N N . PHE B 1 4 ? -0.959 -29.844 -30.078 1 56.81 4 PHE B N 1
ATOM 664 C CA . PHE B 1 4 ? -1.213 -28.406 -30.078 1 56.81 4 PHE B CA 1
ATOM 665 C C . PHE B 1 4 ? -1.775 -27.953 -28.75 1 56.81 4 PHE B C 1
ATOM 667 O O . PHE B 1 4 ? -1.502 -26.828 -28.297 1 56.81 4 PHE B O 1
ATOM 674 N N . LEU B 1 5 ? -2.561 -28.891 -28.094 1 59.34 5 LEU B N 1
ATOM 675 C CA . LEU B 1 5 ? -3.154 -28.562 -26.812 1 59.34 5 LEU B CA 1
ATOM 676 C C . LEU B 1 5 ? -2.078 -28.391 -25.734 1 59.34 5 LEU B C 1
ATOM 678 O O . LEU B 1 5 ? -2.186 -27.531 -24.859 1 59.34 5 LEU B O 1
ATOM 682 N N . LEU B 1 6 ? -0.914 -29.156 -25.984 1 58.22 6 LEU B N 1
ATOM 683 C CA . LEU B 1 6 ? 0.158 -29.094 -25 1 58.22 6 LEU B CA 1
ATOM 684 C C . LEU B 1 6 ? 0.958 -27.797 -25.156 1 58.22 6 LEU B C 1
ATOM 686 O O . LEU B 1 6 ? 1.328 -27.172 -24.172 1 58.22 6 LEU B O 1
ATOM 690 N N . ASP B 1 7 ? 1.138 -27.406 -26.422 1 64.25 7 ASP B N 1
ATOM 691 C CA . ASP B 1 7 ? 1.931 -26.203 -26.672 1 64.25 7 ASP B CA 1
ATOM 692 C C . ASP B 1 7 ? 1.195 -24.953 -26.188 1 64.25 7 ASP B C 1
ATOM 694 O O . ASP B 1 7 ? 1.798 -24.062 -25.578 1 64.25 7 ASP B O 1
ATOM 698 N N . VAL B 1 8 ? -0.23 -25.031 -26.562 1 67.62 8 VAL B N 1
ATOM 699 C CA . VAL B 1 8 ? -1.038 -23.906 -26.109 1 67.62 8 VAL B CA 1
ATOM 700 C C . VAL B 1 8 ? -1.151 -23.938 -24.578 1 67.62 8 VAL B C 1
ATOM 702 O O . VAL B 1 8 ? -1.065 -22.906 -23.922 1 67.62 8 VAL B O 1
ATOM 705 N N . GLY B 1 9 ? -1.195 -25.203 -24.125 1 71 9 GLY B N 1
ATOM 706 C CA . GLY B 1 9 ? -1.203 -25.391 -22.688 1 71 9 GLY B CA 1
ATOM 707 C C . GLY B 1 9 ? 0.081 -24.938 -22.016 1 71 9 GLY B C 1
ATOM 708 O O . GLY B 1 9 ? 0.045 -24.266 -20.984 1 71 9 GLY B O 1
ATOM 709 N N . SER B 1 10 ? 1.235 -25.328 -22.734 1 77 10 SER B N 1
ATOM 710 C CA . SER B 1 10 ? 2.535 -24.984 -22.156 1 77 10 SER B CA 1
ATOM 711 C C . SER B 1 10 ? 2.779 -23.484 -22.172 1 77 10 SER B C 1
ATOM 713 O O . SER B 1 10 ? 3.324 -22.922 -21.219 1 77 10 SER B O 1
ATOM 715 N N . ALA B 1 11 ? 2.266 -22.812 -23.297 1 70.75 11 ALA B N 1
ATOM 716 C CA . ALA B 1 11 ? 2.41 -21.359 -23.391 1 70.75 11 ALA B CA 1
ATOM 717 C C . ALA B 1 11 ? 1.562 -20.656 -22.344 1 70.75 11 ALA B C 1
ATOM 719 O O . ALA B 1 11 ? 1.988 -19.656 -21.766 1 70.75 11 ALA B O 1
ATOM 720 N N . TYR B 1 12 ? 0.358 -21.234 -22.25 1 73.12 12 TYR B N 1
ATOM 721 C CA . TYR B 1 12 ? -0.538 -20.672 -21.234 1 73.12 12 TYR B CA 1
ATOM 722 C C . TYR B 1 12 ? 0.039 -20.844 -19.844 1 73.12 12 TYR B C 1
ATOM 724 O O . TYR B 1 12 ? 0.023 -19.922 -19.031 1 73.12 12 TYR B O 1
ATOM 732 N N . VAL B 1 13 ? 0.603 -22.078 -19.516 1 76 13 VAL B N 1
ATOM 733 C CA . VAL B 1 13 ? 1.188 -22.359 -18.203 1 76 13 VAL B CA 1
ATOM 734 C C . VAL B 1 13 ? 2.4 -21.469 -17.969 1 76 13 VAL B C 1
ATOM 736 O O . VAL B 1 13 ? 2.574 -20.922 -16.875 1 76 13 VAL B O 1
ATOM 739 N N . ARG B 1 14 ? 3.115 -21.297 -19.047 1 76.88 14 ARG B N 1
ATOM 740 C CA . ARG B 1 14 ? 4.289 -20.438 -18.938 1 76.88 14 ARG B CA 1
ATOM 741 C C . ARG B 1 14 ? 3.879 -19 -18.641 1 76.88 14 ARG B C 1
ATOM 743 O O . ARG B 1 14 ? 4.508 -18.328 -17.812 1 76.88 14 ARG B O 1
ATOM 750 N N . LYS B 1 15 ? 2.857 -18.641 -19.297 1 77.5 15 LYS B N 1
ATOM 751 C CA . LYS B 1 15 ? 2.359 -17.281 -19.094 1 77.5 15 LYS B CA 1
ATOM 752 C C . LYS B 1 15 ? 1.858 -17.094 -17.656 1 77.5 15 LYS B C 1
ATOM 754 O O . LYS B 1 15 ? 2.15 -16.078 -17.016 1 77.5 15 LYS B O 1
ATOM 759 N N . LEU B 1 16 ? 1.239 -18.094 -17.188 1 75.12 16 LEU B N 1
ATOM 760 C CA . LEU B 1 16 ? 0.722 -18.047 -15.828 1 75.12 16 LEU B CA 1
ATOM 761 C C . LEU B 1 16 ? 1.861 -18 -14.812 1 75.12 16 LEU B C 1
ATOM 763 O O . LEU B 1 16 ? 1.794 -17.234 -13.844 1 75.12 16 LEU B O 1
ATOM 767 N N . HIS B 1 17 ? 2.795 -18.688 -15.031 1 77.56 17 HIS B N 1
ATOM 768 C CA . HIS B 1 17 ? 3.961 -18.688 -14.156 1 77.56 17 HIS B CA 1
ATOM 769 C C . HIS B 1 17 ? 4.664 -17.328 -14.164 1 77.56 17 HIS B C 1
ATOM 771 O O . HIS B 1 17 ? 5.102 -16.844 -13.117 1 77.56 17 HIS B O 1
ATOM 777 N N . TYR B 1 18 ? 4.742 -16.734 -15.305 1 76.38 18 TYR B N 1
ATOM 778 C CA . TYR B 1 18 ? 5.383 -15.422 -15.438 1 76.38 18 TYR B CA 1
ATOM 779 C C . TYR B 1 18 ? 4.621 -14.352 -14.672 1 76.38 18 TYR B C 1
ATOM 781 O O . TYR B 1 18 ? 5.219 -13.562 -13.938 1 76.38 18 TYR B O 1
ATOM 789 N N . VAL B 1 19 ? 3.377 -14.406 -14.867 1 70.62 19 VAL B N 1
ATOM 790 C CA . VAL B 1 19 ? 2.525 -13.477 -14.133 1 70.62 19 VAL B CA 1
ATOM 791 C C . VAL B 1 19 ? 2.701 -13.695 -12.625 1 70.62 19 VAL B C 1
ATOM 793 O O . VAL B 1 19 ? 2.898 -12.734 -11.875 1 70.62 19 VAL B O 1
ATOM 796 N N . GLY B 1 20 ? 2.646 -14.961 -12.172 1 76.06 20 GLY B N 1
ATOM 797 C CA . GLY B 1 20 ? 2.824 -15.281 -10.766 1 76.06 20 GLY B CA 1
ATOM 798 C C . GLY B 1 20 ? 4.141 -14.781 -10.203 1 76.06 20 GLY B C 1
ATOM 799 O O . GLY B 1 20 ? 4.18 -14.25 -9.094 1 76.06 20 GLY B O 1
ATOM 800 N N . ARG B 1 21 ? 5.121 -14.898 -10.922 1 77.12 21 ARG B N 1
ATOM 801 C CA . ARG B 1 21 ? 6.449 -14.492 -10.484 1 77.12 21 ARG B CA 1
ATOM 802 C C . ARG B 1 21 ? 6.539 -12.969 -10.352 1 77.12 21 ARG B C 1
ATOM 804 O O . ARG B 1 21 ? 7.105 -12.461 -9.383 1 77.12 21 ARG B O 1
ATOM 811 N N . LYS B 1 22 ? 5.98 -12.281 -11.289 1 79.12 22 LYS B N 1
ATOM 812 C CA . LYS B 1 22 ? 6.004 -10.82 -11.242 1 79.12 22 LYS B CA 1
ATOM 813 C C . LYS B 1 22 ? 5.242 -10.289 -10.031 1 79.12 22 LYS B C 1
ATOM 815 O O . LYS B 1 22 ? 5.715 -9.383 -9.344 1 79.12 22 LYS B O 1
ATOM 820 N N . ILE B 1 23 ? 4.141 -10.938 -9.773 1 81.69 23 ILE B N 1
ATOM 821 C CA . ILE B 1 23 ? 3.318 -10.562 -8.625 1 81.69 23 ILE B CA 1
ATOM 822 C C . ILE B 1 23 ? 4.098 -10.797 -7.336 1 81.69 23 ILE B C 1
ATOM 824 O O . ILE B 1 23 ? 4.133 -9.938 -6.457 1 81.69 23 ILE B O 1
ATOM 828 N N . ARG B 1 24 ? 4.676 -11.922 -7.246 1 84.69 24 ARG B N 1
ATOM 829 C CA . ARG B 1 24 ? 5.457 -12.242 -6.059 1 84.69 24 ARG B CA 1
ATOM 830 C C . ARG B 1 24 ? 6.633 -11.289 -5.895 1 84.69 24 ARG B C 1
ATOM 832 O O . ARG B 1 24 ? 6.969 -10.898 -4.777 1 84.69 24 ARG B O 1
ATOM 839 N N . ASN B 1 25 ? 7.188 -10.984 -7.043 1 89.81 25 ASN B N 1
ATOM 840 C CA . ASN B 1 25 ? 8.312 -10.055 -7 1 89.81 25 ASN B CA 1
ATOM 841 C C . ASN B 1 25 ? 7.895 -8.695 -6.445 1 89.81 25 ASN B C 1
ATOM 843 O O . ASN B 1 25 ? 8.578 -8.133 -5.586 1 89.81 25 ASN B O 1
ATOM 847 N N . ILE B 1 26 ? 6.758 -8.188 -6.902 1 94.19 26 ILE B N 1
ATOM 848 C CA . ILE B 1 26 ? 6.277 -6.898 -6.426 1 94.19 26 ILE B CA 1
ATOM 849 C C . ILE B 1 26 ? 5.902 -6.996 -4.949 1 94.19 26 ILE B C 1
ATOM 851 O O . ILE B 1 26 ? 6.227 -6.109 -4.16 1 94.19 26 ILE B O 1
ATOM 855 N N . ALA B 1 27 ? 5.227 -8.086 -4.566 1 94.38 27 ALA B N 1
ATOM 856 C CA . ALA B 1 27 ? 4.793 -8.305 -3.189 1 94.38 27 ALA B CA 1
ATOM 857 C C . ALA B 1 27 ? 5.977 -8.281 -2.23 1 94.38 27 ALA B C 1
ATOM 859 O O . ALA B 1 27 ? 5.859 -7.812 -1.097 1 94.38 27 ALA B O 1
ATOM 860 N N . ASN B 1 28 ? 7.156 -8.648 -2.748 1 95.38 28 ASN B N 1
ATOM 861 C CA . ASN B 1 28 ? 8.312 -8.859 -1.887 1 95.38 28 ASN B CA 1
ATOM 862 C C . ASN B 1 28 ? 9.258 -7.656 -1.919 1 95.38 28 ASN B C 1
ATOM 864 O O . ASN B 1 28 ? 10.242 -7.617 -1.181 1 95.38 28 ASN B O 1
ATOM 868 N N . ILE B 1 29 ? 8.992 -6.754 -2.758 1 96.12 29 ILE B N 1
ATOM 869 C CA . ILE B 1 29 ? 9.781 -5.523 -2.768 1 96.12 29 ILE B CA 1
ATOM 870 C C . ILE B 1 29 ? 9.688 -4.84 -1.405 1 96.12 29 ILE B C 1
ATOM 872 O O . ILE B 1 29 ? 8.602 -4.758 -0.819 1 96.12 29 ILE B O 1
ATOM 876 N N . ARG B 1 30 ? 10.875 -4.383 -0.904 1 95.94 30 ARG B N 1
ATOM 877 C CA . ARG B 1 30 ? 10.914 -3.744 0.408 1 95.94 30 ARG B CA 1
ATOM 878 C C . ARG B 1 30 ? 10.859 -2.225 0.282 1 95.94 30 ARG B C 1
ATOM 880 O O . ARG B 1 30 ? 11.469 -1.648 -0.616 1 95.94 30 ARG B O 1
ATOM 887 N N . ILE B 1 31 ? 10.078 -1.681 1.097 1 96.88 31 ILE B N 1
ATOM 888 C CA . ILE B 1 31 ? 10.023 -0.241 1.323 1 96.88 31 ILE B CA 1
ATOM 889 C C . ILE B 1 31 ? 10.906 0.128 2.514 1 96.88 31 ILE B C 1
ATOM 891 O O . ILE B 1 31 ? 10.727 -0.4 3.613 1 96.88 31 ILE B O 1
ATOM 895 N N . TRP B 1 32 ? 11.844 1.059 2.225 1 94.56 32 TRP B N 1
ATOM 896 C CA . TRP B 1 32 ? 12.797 1.415 3.273 1 94.56 32 TRP B CA 1
ATOM 897 C C . TRP B 1 32 ? 12.383 2.713 3.961 1 94.56 32 TRP B C 1
ATOM 899 O O . TRP B 1 32 ? 12.203 3.74 3.303 1 94.56 32 TRP B O 1
ATOM 909 N N . PHE B 1 33 ? 12.133 2.561 5.312 1 92.44 33 PHE B N 1
ATOM 910 C CA . PHE B 1 33 ? 11.82 3.693 6.176 1 92.44 33 PHE B CA 1
ATOM 911 C C . PHE B 1 33 ? 12.992 4.008 7.098 1 92.44 33 PHE B C 1
ATOM 913 O O . PHE B 1 33 ? 12.828 4.039 8.32 1 92.44 33 PHE B O 1
ATOM 920 N N . GLY B 1 34 ? 14.133 4.168 6.461 1 89.25 34 GLY B N 1
ATOM 921 C CA . GLY B 1 34 ? 15.344 4.309 7.254 1 89.25 34 GLY B CA 1
ATOM 922 C C . GLY B 1 34 ? 16.016 2.98 7.543 1 89.25 34 GLY B C 1
ATOM 923 O O . GLY B 1 34 ? 16.422 2.266 6.621 1 89.25 34 GLY B O 1
ATOM 924 N N . SER B 1 35 ? 16.094 2.609 8.883 1 90.31 35 SER B N 1
ATOM 925 C CA . SER B 1 35 ? 16.797 1.389 9.25 1 90.31 35 SER B CA 1
ATOM 926 C C . 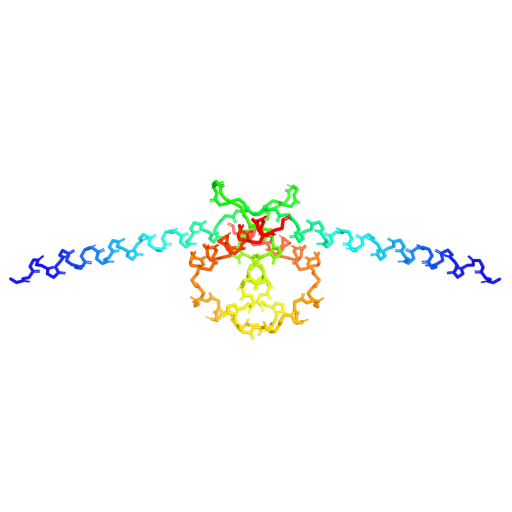SER B 1 35 ? 15.867 0.185 9.258 1 90.31 35 SER B C 1
ATOM 928 O O . SER B 1 35 ? 16.312 -0.948 9.461 1 90.31 35 SER B O 1
ATOM 930 N N . LYS B 1 36 ? 14.641 0.459 9.086 1 94.75 36 LYS B N 1
ATOM 931 C CA . LYS B 1 36 ? 13.633 -0.599 9.047 1 94.75 36 LYS B CA 1
ATOM 932 C C . LYS B 1 36 ? 12.961 -0.671 7.684 1 94.75 36 LYS B C 1
ATOM 934 O O . LYS B 1 36 ? 12.984 0.299 6.922 1 94.75 36 LYS B O 1
ATOM 939 N N . SER B 1 37 ? 12.484 -1.887 7.406 1 95.12 37 SER B N 1
ATOM 940 C CA . SER B 1 37 ? 11.812 -2.049 6.125 1 95.12 37 SER B CA 1
ATOM 941 C C . SER B 1 37 ? 10.508 -2.828 6.277 1 95.12 37 SER B C 1
ATOM 943 O O . SER B 1 37 ? 10.297 -3.496 7.293 1 95.12 37 SER B O 1
ATOM 945 N N . LEU B 1 38 ? 9.625 -2.697 5.367 1 96.56 38 LEU B N 1
ATOM 946 C CA . LEU B 1 38 ? 8.359 -3.418 5.223 1 96.56 38 LEU B CA 1
ATOM 947 C C . LEU B 1 38 ? 8.164 -3.893 3.789 1 96.56 38 LEU B C 1
ATOM 949 O O . LEU B 1 38 ? 8.438 -3.148 2.842 1 96.56 38 LEU B O 1
ATOM 953 N N . LYS B 1 39 ? 7.711 -5.074 3.602 1 97.06 39 LYS B N 1
ATOM 954 C CA . LYS B 1 39 ? 7.355 -5.508 2.254 1 97.06 39 LYS B CA 1
ATOM 955 C C . LYS B 1 39 ? 6.121 -4.77 1.743 1 97.06 39 LYS B C 1
ATOM 957 O O . LYS B 1 39 ? 5.227 -4.43 2.521 1 97.06 39 LYS B O 1
ATOM 962 N N . VAL B 1 40 ? 6.027 -4.555 0.42 1 97.12 40 VAL B N 1
ATOM 963 C CA . VAL B 1 40 ? 4.852 -3.979 -0.223 1 97.12 40 VAL B CA 1
ATOM 964 C C . VAL B 1 40 ? 3.6 -4.734 0.214 1 97.12 40 VAL B C 1
ATOM 966 O O . VAL B 1 40 ? 2.604 -4.121 0.61 1 97.12 40 VAL B O 1
ATOM 969 N N . GLN B 1 41 ? 3.674 -6.066 0.189 1 95.31 41 GLN B N 1
ATOM 970 C CA . GLN B 1 41 ? 2.533 -6.887 0.583 1 95.31 41 GLN B CA 1
ATOM 971 C C . GLN B 1 41 ? 2.119 -6.594 2.023 1 95.31 41 GLN B C 1
ATOM 973 O O . GLN B 1 41 ? 0.927 -6.52 2.328 1 95.31 41 GLN B O 1
ATOM 978 N N . GLU B 1 42 ? 3.057 -6.492 2.924 1 95.5 42 GLU B N 1
ATOM 979 C CA . GLU B 1 42 ? 2.762 -6.215 4.324 1 95.5 42 GLU B CA 1
ATOM 980 C C . GLU B 1 42 ? 2.098 -4.852 4.488 1 95.5 42 GLU B C 1
ATOM 982 O O . GLU B 1 42 ? 1.189 -4.691 5.309 1 95.5 42 GLU B O 1
ATOM 987 N N . LEU B 1 43 ? 2.537 -3.879 3.738 1 96.62 43 LEU B N 1
ATOM 988 C CA . LEU B 1 43 ? 1.907 -2.562 3.766 1 96.62 43 LEU B CA 1
ATOM 989 C C . LEU B 1 43 ? 0.465 -2.639 3.277 1 96.62 43 LEU B C 1
ATOM 991 O O . LEU B 1 43 ? -0.444 -2.113 3.924 1 96.62 43 LEU B O 1
ATOM 995 N N . ILE B 1 44 ? 0.286 -3.219 2.139 1 96.12 44 ILE B N 1
ATOM 996 C CA . ILE B 1 44 ? -1.044 -3.322 1.551 1 96.12 44 ILE B CA 1
ATOM 997 C C . ILE B 1 44 ? -1.986 -4.023 2.525 1 96.12 44 ILE B C 1
ATOM 999 O O . ILE B 1 44 ? -3.117 -3.58 2.734 1 96.12 44 ILE B O 1
ATOM 1003 N N . ASN B 1 45 ? -1.495 -5.078 3.143 1 95.25 45 ASN B N 1
ATOM 1004 C CA . ASN B 1 45 ? -2.309 -5.797 4.117 1 95.25 45 ASN B CA 1
ATOM 1005 C C . ASN B 1 45 ? -2.668 -4.914 5.309 1 95.25 45 ASN B C 1
ATOM 1007 O O . ASN B 1 45 ? -3.799 -4.957 5.797 1 95.25 45 ASN B O 1
ATOM 1011 N N . ALA B 1 46 ? -1.729 -4.211 5.785 1 95.12 46 ALA B N 1
ATOM 1012 C CA . ALA B 1 46 ? -1.975 -3.32 6.918 1 95.12 46 ALA B CA 1
ATOM 1013 C C . ALA B 1 46 ? -3.031 -2.275 6.574 1 95.12 46 ALA B C 1
ATOM 1015 O O . ALA B 1 46 ? -3.895 -1.961 7.398 1 95.12 46 ALA B O 1
ATOM 1016 N N . VAL B 1 47 ? -3.01 -1.694 5.375 1 94.25 47 VAL B N 1
ATOM 1017 C CA . VAL B 1 47 ? -3.988 -0.708 4.93 1 94.25 47 VAL B CA 1
ATOM 1018 C C . VAL B 1 47 ? -5.375 -1.345 4.871 1 94.25 47 VAL B C 1
ATOM 1020 O O . VAL B 1 47 ? -6.344 -0.785 5.391 1 94.25 47 VAL B O 1
ATOM 1023 N N . ALA B 1 48 ? -5.453 -2.475 4.219 1 93.56 48 ALA B N 1
ATOM 1024 C CA . ALA B 1 48 ? -6.723 -3.18 4.082 1 93.56 48 ALA B CA 1
ATOM 1025 C C . ALA B 1 48 ? -7.33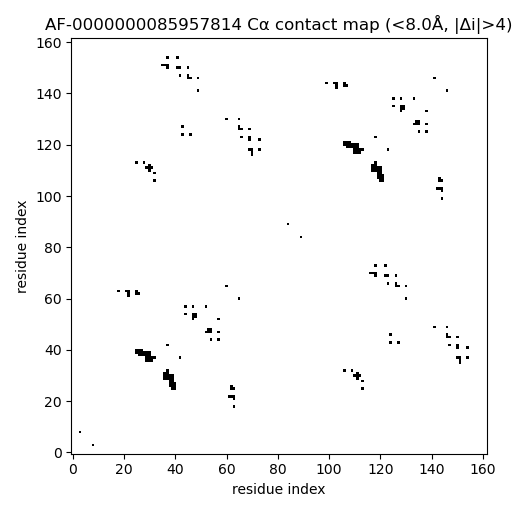6 -3.473 5.449 1 93.56 48 ALA B C 1
ATOM 1027 O O . ALA B 1 48 ? -8.531 -3.24 5.664 1 93.56 48 ALA B O 1
ATOM 1028 N N . GLN B 1 49 ? -6.492 -3.967 6.391 1 93.75 49 GLN B N 1
ATOM 1029 C CA . GLN B 1 49 ? -6.957 -4.262 7.742 1 93.75 49 GLN B CA 1
ATOM 1030 C C . GLN B 1 49 ? -7.469 -2.998 8.43 1 93.75 49 GLN B C 1
ATOM 1032 O O . GLN B 1 49 ? -8.508 -3.025 9.094 1 93.75 49 GLN B O 1
ATOM 1037 N N . ASN B 1 50 ? -6.688 -1.978 8.234 1 93.62 50 ASN B N 1
ATOM 1038 C CA . ASN B 1 50 ? -7.082 -0.704 8.82 1 93.62 50 ASN B CA 1
ATOM 1039 C C . ASN B 1 50 ? -8.445 -0.247 8.312 1 93.62 50 ASN B C 1
ATOM 1041 O O . ASN B 1 50 ? -9.18 0.447 9.023 1 93.62 50 ASN B O 1
ATOM 1045 N N . MET B 1 51 ? -8.773 -0.634 7.094 1 92.06 51 MET B N 1
ATOM 1046 C CA . MET B 1 51 ? -10.031 -0.231 6.461 1 92.06 51 MET B CA 1
ATOM 1047 C C . MET B 1 51 ? -11.117 -1.273 6.695 1 92.06 51 MET B C 1
ATOM 1049 O O . MET B 1 51 ? -12.227 -1.147 6.172 1 92.06 51 MET B O 1
ATOM 1053 N N . GLY B 1 52 ? -10.859 -2.395 7.348 1 91.62 52 GLY B N 1
ATOM 1054 C CA . GLY B 1 52 ? -11.828 -3.428 7.664 1 91.62 52 GLY B CA 1
ATOM 1055 C C . GLY B 1 52 ? -12.086 -4.375 6.508 1 91.62 52 GLY B C 1
ATOM 1056 O O . GLY B 1 52 ? -13.148 -4.996 6.434 1 91.62 52 GLY B O 1
ATOM 1057 N N . ILE B 1 53 ? -11.125 -4.469 5.582 1 90.38 53 ILE B N 1
ATOM 1058 C CA . ILE B 1 53 ? -11.281 -5.336 4.422 1 90.38 53 ILE B CA 1
ATOM 1059 C C . ILE B 1 53 ? -10.836 -6.758 4.777 1 90.38 53 ILE B C 1
ATOM 1061 O O . ILE B 1 53 ? -9.781 -6.953 5.383 1 90.38 53 ILE B O 1
ATOM 1065 N N . GLU B 1 54 ? -11.727 -7.703 4.445 1 91.19 54 GLU B N 1
ATOM 1066 C CA . GLU B 1 54 ? -11.438 -9.102 4.73 1 91.19 54 GLU B CA 1
ATOM 1067 C C . GLU B 1 54 ? -10.203 -9.578 3.971 1 91.19 54 GLU B C 1
ATOM 1069 O O . GLU B 1 54 ? -10.016 -9.227 2.803 1 91.19 54 GLU B O 1
ATOM 1074 N N . PRO B 1 55 ? -9.328 -10.391 4.586 1 86.94 55 PRO B N 1
ATOM 1075 C CA . PRO B 1 55 ? -8.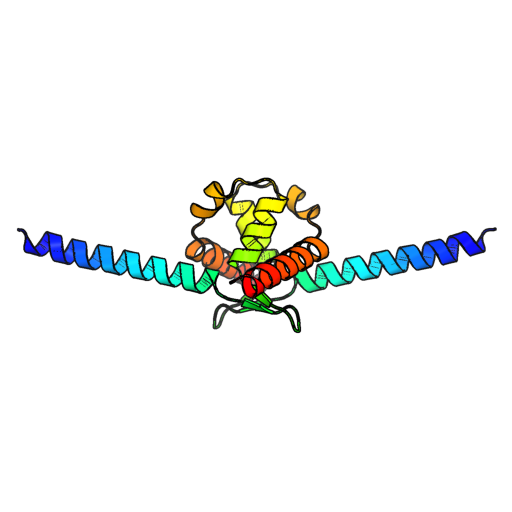102 -10.883 3.959 1 86.94 55 PRO B CA 1
ATOM 1076 C C . PRO B 1 55 ? -8.352 -11.547 2.605 1 86.94 55 PRO B C 1
ATOM 1078 O O . PRO B 1 55 ? -7.516 -11.453 1.703 1 86.94 55 PRO B O 1
ATOM 1081 N N . SER B 1 56 ? -9.477 -12.203 2.521 1 87.31 56 SER B N 1
ATOM 1082 C CA . SER B 1 56 ? -9.781 -12.898 1.274 1 87.31 56 SER B CA 1
ATOM 1083 C C . SER B 1 56 ? -9.898 -11.914 0.112 1 87.31 56 SER B C 1
ATOM 1085 O O . SER B 1 56 ? -9.602 -12.266 -1.033 1 87.31 56 SER B O 1
ATOM 1087 N N . ALA B 1 57 ? -10.305 -10.688 0.347 1 85.69 57 ALA B N 1
ATOM 1088 C CA . ALA B 1 57 ? -10.422 -9.656 -0.686 1 85.69 57 ALA B CA 1
ATOM 1089 C C . ALA B 1 57 ? -9.055 -9.273 -1.237 1 85.69 57 ALA B C 1
ATOM 1091 O O . ALA B 1 57 ? -8.938 -8.859 -2.391 1 85.69 57 ALA B O 1
ATOM 1092 N N . MET B 1 58 ? -7.949 -9.43 -0.472 1 86.25 58 MET B N 1
ATOM 1093 C CA . 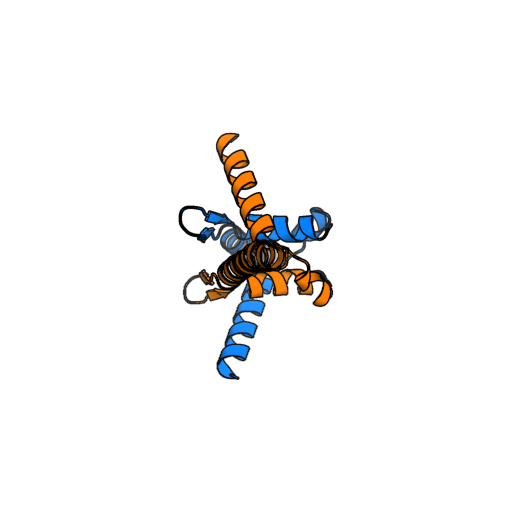MET B 1 58 ? -6.59 -9.062 -0.87 1 86.25 58 MET B CA 1
ATOM 1094 C C . MET B 1 58 ? -6.031 -10.062 -1.875 1 86.25 58 MET B C 1
ATOM 1096 O O . MET B 1 58 ? -5.152 -9.727 -2.67 1 86.25 58 MET B O 1
ATOM 1100 N N . CYS B 1 59 ? -6.621 -11.289 -1.863 1 83.5 59 CYS B N 1
ATOM 1101 C CA . CYS B 1 59 ? -6.164 -12.328 -2.775 1 83.5 59 CYS B CA 1
ATOM 1102 C C . CYS B 1 59 ? -6.594 -12.031 -4.207 1 83.5 59 CYS B C 1
ATOM 1104 O O . CYS B 1 59 ? -6.035 -12.578 -5.156 1 83.5 59 CYS B O 1
ATOM 1106 N N . GLU B 1 60 ? -7.465 -11.125 -4.324 1 83.5 60 GLU B N 1
ATOM 1107 C CA . GLU B 1 60 ? -8.016 -10.82 -5.641 1 83.5 60 GLU B CA 1
ATOM 1108 C C . GLU B 1 60 ? -7.258 -9.68 -6.309 1 83.5 60 GLU B C 1
ATOM 1110 O O . GLU B 1 60 ? -7.43 -9.422 -7.504 1 83.5 60 GLU B O 1
ATOM 1115 N N . ILE B 1 61 ? -6.453 -9.039 -5.582 1 86.5 61 ILE B N 1
ATOM 1116 C CA . ILE B 1 61 ? -5.77 -7.875 -6.129 1 86.5 61 ILE B CA 1
ATOM 1117 C C . ILE B 1 61 ? -4.652 -8.328 -7.066 1 86.5 61 ILE B C 1
ATOM 1119 O O . ILE B 1 61 ? -3.822 -9.164 -6.699 1 86.5 61 ILE B O 1
ATOM 1123 N N . ASP B 1 62 ? -4.707 -7.871 -8.312 1 90.19 62 ASP B N 1
ATOM 1124 C CA . ASP B 1 62 ? -3.6 -8.008 -9.258 1 90.19 62 ASP B CA 1
ATOM 1125 C C . ASP B 1 62 ? -2.564 -6.906 -9.047 1 90.19 62 ASP B C 1
ATOM 1127 O O . ASP B 1 62 ? -2.678 -5.824 -9.625 1 90.19 62 ASP B O 1
ATOM 1131 N N . LEU B 1 63 ? -1.522 -7.262 -8.289 1 93.31 63 LEU B N 1
ATOM 1132 C CA . LEU B 1 63 ? -0.549 -6.262 -7.867 1 93.31 63 LEU B CA 1
ATOM 1133 C C . LEU B 1 63 ? 0.229 -5.723 -9.062 1 93.31 63 LEU B C 1
ATOM 1135 O O . LEU B 1 63 ? 0.586 -4.543 -9.102 1 93.31 63 LEU B O 1
ATOM 1139 N N . GLU B 1 64 ? 0.56 -6.621 -9.961 1 93.25 64 GLU B N 1
ATOM 1140 C CA . GLU B 1 64 ? 1.293 -6.18 -11.141 1 93.25 64 GLU B CA 1
ATOM 1141 C C . GLU B 1 64 ? 0.523 -5.102 -11.898 1 93.25 64 GLU B C 1
ATOM 1143 O O . GLU B 1 64 ? 1.076 -4.047 -12.219 1 93.25 64 GLU B O 1
ATOM 1148 N N . SER B 1 65 ? -0.722 -5.402 -12.203 1 93.56 65 SER B N 1
ATOM 1149 C CA . SER B 1 65 ? -1.564 -4.449 -12.914 1 93.56 65 SER B CA 1
ATOM 1150 C C . SER B 1 65 ? -1.774 -3.176 -12.094 1 93.56 65 SER B C 1
ATOM 1152 O O . SER B 1 65 ? -1.746 -2.07 -12.641 1 93.56 65 SER B O 1
ATOM 1154 N N . LEU B 1 66 ? -2.025 -3.344 -10.852 1 95.75 66 LEU B N 1
ATOM 1155 C CA . LEU B 1 66 ? -2.277 -2.207 -9.977 1 95.75 66 LEU B CA 1
ATOM 1156 C C . LEU B 1 66 ? -1.072 -1.273 -9.93 1 95.75 66 LEU B C 1
ATOM 1158 O O . LEU B 1 66 ? -1.209 -0.068 -10.156 1 95.75 66 LEU B O 1
ATOM 1162 N N . VAL B 1 67 ? 0.155 -1.829 -9.695 1 96.38 67 VAL B N 1
ATOM 1163 C CA . VAL B 1 67 ? 1.38 -1.048 -9.562 1 96.38 67 VAL B CA 1
ATOM 1164 C C . VAL B 1 67 ? 1.733 -0.406 -10.906 1 96.38 67 VAL B C 1
ATOM 1166 O O . VAL B 1 67 ? 2.064 0.78 -10.961 1 96.38 67 VAL B O 1
ATOM 1169 N N . SER B 1 68 ? 1.57 -1.175 -11.953 1 94.88 68 SER B N 1
ATOM 1170 C CA . SER B 1 68 ? 1.841 -0.625 -13.281 1 94.88 68 SER B CA 1
ATOM 1171 C C . SER B 1 68 ? 0.917 0.547 -13.586 1 94.88 68 SER B C 1
ATOM 1173 O O . SER B 1 68 ? 1.354 1.559 -14.141 1 94.88 68 SER B O 1
ATOM 1175 N N . GLY B 1 69 ? -0.342 0.397 -13.297 1 95.94 69 GLY B N 1
ATOM 1176 C CA . GLY B 1 69 ? -1.293 1.481 -13.484 1 95.94 69 GLY B CA 1
ATOM 1177 C C . GLY B 1 69 ? -0.968 2.711 -12.656 1 95.94 69 GLY B C 1
ATOM 1178 O O . GLY B 1 69 ? -1.057 3.838 -13.148 1 95.94 69 GLY B O 1
ATOM 1179 N N . ALA B 1 70 ? -0.611 2.512 -11.453 1 96.5 70 ALA B N 1
ATOM 1180 C CA . ALA B 1 70 ? -0.28 3.609 -10.547 1 96.5 70 ALA B CA 1
ATOM 1181 C C . ALA B 1 70 ? 0.968 4.352 -11.023 1 96.5 70 ALA B C 1
ATOM 1183 O O . ALA B 1 70 ? 1.026 5.582 -10.969 1 96.5 70 ALA B O 1
ATOM 1184 N N . ILE B 1 71 ? 1.956 3.668 -11.461 1 96.06 71 ILE B N 1
ATOM 1185 C CA . ILE B 1 71 ? 3.17 4.277 -11.992 1 96.06 71 ILE B CA 1
ATOM 1186 C C . ILE B 1 71 ? 2.824 5.129 -13.211 1 96.06 71 ILE B C 1
ATOM 1188 O O . ILE B 1 71 ? 3.289 6.262 -13.336 1 96.06 71 ILE B O 1
ATOM 1192 N N . LYS B 1 72 ? 2.029 4.582 -14.086 1 95.06 72 LYS B N 1
ATOM 1193 C CA . LYS B 1 72 ? 1.612 5.32 -15.273 1 95.06 72 LYS B CA 1
ATOM 1194 C C . LYS B 1 72 ? 0.883 6.605 -14.891 1 95.06 72 LYS B C 1
ATOM 1196 O O . LYS B 1 72 ? 1.125 7.664 -15.477 1 95.06 72 LYS B O 1
ATOM 1201 N N . ALA B 1 73 ? 0.008 6.488 -13.93 1 93.94 73 ALA B N 1
ATOM 1202 C CA . ALA B 1 73 ? -0.737 7.652 -13.461 1 93.94 73 ALA B CA 1
ATOM 1203 C C . ALA B 1 73 ? 0.198 8.695 -12.852 1 93.94 73 ALA B C 1
ATOM 1205 O O . ALA B 1 73 ? -0.015 9.898 -13.016 1 93.94 73 ALA B O 1
ATOM 1206 N N . SER B 1 74 ? 1.2 8.281 -12.125 1 90 74 SER B N 1
ATOM 1207 C CA . SER B 1 74 ? 2.135 9.188 -11.469 1 90 74 SER B CA 1
ATOM 1208 C C . SER B 1 74 ? 2.945 9.977 -12.492 1 90 74 SER B C 1
ATOM 1210 O O . SER B 1 74 ? 3.289 11.141 -12.258 1 90 74 SER B O 1
ATOM 1212 N N . PHE B 1 75 ? 3.297 9.344 -13.547 1 86.62 75 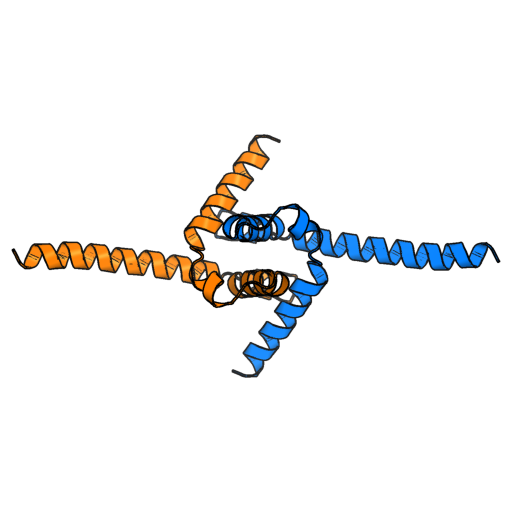PHE B N 1
ATOM 1213 C CA . PHE B 1 75 ? 4.051 10.008 -14.609 1 86.62 75 PHE B CA 1
ATOM 1214 C C . PHE B 1 75 ? 3.182 11.031 -15.328 1 86.62 75 PHE B C 1
ATOM 1216 O O . PHE B 1 75 ? 3.668 12.094 -15.719 1 86.62 75 PHE B O 1
ATOM 1223 N N . ASN B 1 76 ? 1.96 10.648 -15.531 1 81.94 76 ASN B N 1
ATOM 1224 C CA . ASN B 1 76 ? 1.048 11.594 -16.172 1 81.94 76 ASN B CA 1
ATOM 1225 C C . ASN B 1 76 ? 0.851 12.844 -15.312 1 81.94 76 ASN B C 1
ATOM 1227 O O . ASN B 1 76 ? 0.687 13.945 -15.844 1 81.94 76 ASN B O 1
ATOM 1231 N N . TYR B 1 77 ? 0.791 12.609 -14.016 1 73.19 77 TYR B N 1
ATOM 1232 C CA . TYR B 1 77 ? 0.662 13.734 -13.094 1 73.19 77 TYR B CA 1
ATOM 1233 C C . TYR B 1 77 ? 1.91 14.609 -13.125 1 73.19 77 TYR B C 1
ATOM 1235 O O . TYR B 1 77 ? 1.818 15.836 -13.039 1 73.19 77 TYR B O 1
ATOM 1243 N N . VAL B 1 78 ? 3.102 14.055 -13.25 1 70.44 78 VAL B N 1
ATOM 1244 C CA . VAL B 1 78 ? 4.359 14.789 -13.281 1 70.44 78 VAL B CA 1
ATOM 1245 C C . VAL B 1 78 ? 4.48 15.555 -14.594 1 70.44 78 VAL B C 1
ATOM 1247 O O . VAL B 1 78 ? 4.93 16.703 -14.617 1 70.44 78 VAL B O 1
ATOM 1250 N N . GLU B 1 79 ? 3.998 14.945 -15.602 1 67.44 79 GLU B N 1
ATOM 1251 C CA . GLU B 1 79 ? 4.098 15.594 -16.906 1 67.44 79 GLU B CA 1
ATOM 1252 C C . GLU B 1 79 ? 3.119 16.75 -17.016 1 67.44 79 GLU B C 1
ATOM 1254 O O . GLU B 1 79 ? 3.395 17.734 -17.703 1 67.44 79 GLU B O 1
ATOM 1259 N N . LEU B 1 80 ? 2.074 16.625 -16.359 1 62.5 80 LEU B N 1
ATOM 1260 C CA . LEU B 1 80 ? 1.069 17.672 -16.484 1 62.5 80 LEU B CA 1
ATOM 1261 C C . LEU B 1 80 ? 1.411 18.859 -15.578 1 62.5 80 LEU B C 1
ATOM 1263 O O . LEU B 1 80 ? 0.941 19.984 -15.812 1 62.5 80 LEU B O 1
ATOM 1267 N N . ASN B 1 81 ? 2.127 18.562 -14.445 1 53.09 81 ASN B N 1
ATOM 1268 C CA . ASN B 1 81 ? 2.488 19.688 -13.578 1 53.09 81 ASN B CA 1
ATOM 1269 C C . ASN B 1 81 ? 3.98 20 -13.656 1 53.09 81 ASN B C 1
ATOM 1271 O O . ASN B 1 81 ? 4.426 21.047 -13.188 1 53.09 81 ASN B O 1
#

Foldseek 3Di:
DVVVCVVVVVVVVVVVVVLVVVQVVQQQDWDDPDPDIDGPVRVVVVVCVVVVHDPVVVVPDSVVVVVVVVVVVVVVVVVVD/DVVVCVVVVVVVVVVVVVLVVVQVVQQQDWDDPDPDIDGPVRVVVVVCVVVVHDPVVVVPDSVVVVVVVVVVVVVVVVVVD

pLDDT: mean 84.16, std 12.99, range [48.0, 97.12]